Protein AF-A0A354F7V9-F1 (afdb_monomer_lite)

Sequence (126 aa):
LKKWGYSPEEGVYTYFISKDKEGKLLGILFIRSIEYKHGEIELAIGYDSNGYTKDIKILSCPAKYVTDITENIITNGFLENFLHLKTDNIIAKSKEYDKEPEDSIQSLIVKEIKGSAILIKIFQGL

Secondary structure (DSSP, 8-state):
-GGGT--PPTT--EEEEEE-TT--EEEEEEEEEEE-SSSEEEEEEEEETTSBEEEEEEEE--GGGHHHHIIIIIIT-TGGGGTT-BHHHHHHHHGGGGGS-TT-HHHHHHHHHHHHHHHHHHHHT-

pLDDT: mean 85.05, std 15.04, range [31.69, 97.44]

Foldseek 3Di:
DVVVVDDDDPPDWDKDFDADPVRHTQWMKTWDWQDADPGTWIKIWIAGPQQFTADIDGPDDPPVCPVVCCVPPNVVCLCVVRHRDHLVVLLVVLVVLVPPDCNDPSNRVSVVSNVVSVVSCVVVVD

Radius of gyration: 14.84 Å; chains: 1; bounding box: 32×37×40 Å

Structure (mmCIF, N/CA/C/O backbone):
data_AF-A0A354F7V9-F1
#
_entry.id   AF-A0A354F7V9-F1
#
loop_
_atom_site.group_PDB
_atom_site.id
_atom_site.type_symbol
_atom_site.label_atom_id
_atom_site.label_alt_id
_atom_site.label_comp_id
_atom_site.label_asym_id
_atom_site.label_entity_id
_atom_site.label_seq_id
_atom_site.pdbx_PDB_ins_code
_atom_site.Cartn_x
_atom_site.Cartn_y
_atom_site.Cartn_z
_atom_site.occupancy
_atom_site.B_iso_or_equiv
_atom_site.auth_seq_id
_atom_site.auth_comp_id
_atom_site.auth_asym_id
_atom_site.auth_atom_id
_atom_site.pdbx_PDB_model_num
ATOM 1 N N . LEU A 1 1 ? -3.392 -17.919 1.327 1.00 45.22 1 LEU A N 1
ATOM 2 C CA . LEU A 1 1 ? -4.649 -17.409 0.734 1.00 45.22 1 LEU A CA 1
ATOM 3 C C . LEU A 1 1 ? -5.269 -18.435 -0.220 1.00 45.22 1 LEU A C 1
ATOM 5 O O . LEU A 1 1 ? -6.356 -18.892 0.098 1.00 45.22 1 LEU A O 1
ATOM 9 N N . LYS A 1 2 ? -4.532 -18.989 -1.203 1.00 31.69 2 LYS A N 1
ATOM 10 C CA . LYS A 1 2 ? -4.943 -20.213 -1.948 1.00 31.69 2 LYS A CA 1
ATOM 11 C C . LYS A 1 2 ? -5.379 -21.400 -1.068 1.00 31.69 2 LYS A C 1
ATOM 13 O O . LYS A 1 2 ? -6.324 -22.095 -1.411 1.00 31.69 2 LYS A O 1
ATOM 18 N N . LYS A 1 3 ? -4.751 -21.595 0.104 1.00 32.31 3 LYS A N 1
ATOM 19 C CA . LYS A 1 3 ? -5.105 -22.679 1.049 1.00 32.31 3 LYS A CA 1
ATOM 20 C C . LYS A 1 3 ? -6.516 -22.591 1.660 1.00 32.31 3 LYS A C 1
ATOM 22 O O . LYS A 1 3 ? -6.915 -23.519 2.346 1.00 32.31 3 LYS A O 1
ATOM 27 N N . TRP A 1 4 ? -7.230 -21.483 1.454 1.00 42.16 4 TRP A N 1
ATOM 28 C CA . TRP A 1 4 ? -8.575 -21.253 1.991 1.00 42.16 4 TRP A CA 1
ATOM 29 C C . TRP A 1 4 ? -9.640 -21.105 0.891 1.00 42.16 4 TRP A C 1
ATOM 31 O O . TRP A 1 4 ? -10.763 -20.725 1.196 1.00 42.16 4 TRP A O 1
ATOM 41 N N . GLY A 1 5 ? -9.301 -21.382 -0.377 1.00 38.38 5 GLY A N 1
ATOM 42 C CA . GLY A 1 5 ? -10.267 -21.418 -1.485 1.00 38.38 5 GLY A CA 1
ATOM 43 C C . GLY A 1 5 ? -10.919 -20.080 -1.848 1.00 38.38 5 GLY A C 1
ATOM 44 O O . GLY A 1 5 ? -11.918 -20.074 -2.556 1.00 38.38 5 GLY A O 1
ATOM 45 N N . TYR A 1 6 ? -10.380 -18.957 -1.369 1.00 39.97 6 TYR A N 1
ATOM 46 C CA . TYR A 1 6 ? -10.941 -17.632 -1.613 1.00 39.97 6 TYR A CA 1
ATOM 47 C C . TYR A 1 6 ? -10.092 -16.855 -2.624 1.00 39.97 6 TYR A C 1
ATOM 49 O O . TYR A 1 6 ? -8.916 -16.586 -2.365 1.00 39.97 6 TYR A O 1
ATOM 57 N N . SER A 1 7 ? -10.718 -16.490 -3.745 1.00 51.22 7 SER A N 1
ATOM 58 C CA . SER A 1 7 ? -10.217 -15.542 -4.74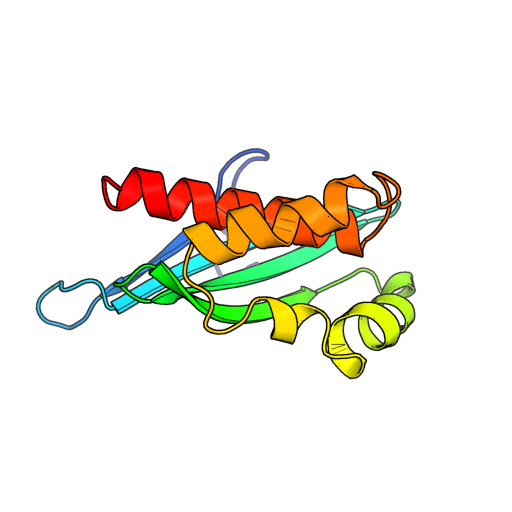3 1.00 51.22 7 SER A CA 1
ATOM 59 C C . SER A 1 7 ? -11.286 -14.462 -4.930 1.00 51.22 7 SER A C 1
ATOM 61 O O . SER A 1 7 ? -12.338 -14.772 -5.487 1.00 51.22 7 SER A O 1
ATOM 63 N N . PRO A 1 8 ? -11.081 -13.236 -4.421 1.00 48.53 8 PRO A N 1
ATOM 64 C CA . PRO A 1 8 ? -12.004 -12.132 -4.669 1.00 48.53 8 PRO A CA 1
ATOM 65 C C . PRO A 1 8 ? -11.991 -11.748 -6.157 1.00 48.53 8 PRO A C 1
ATOM 67 O O . PRO A 1 8 ? -10.983 -11.937 -6.837 1.00 48.53 8 PRO A O 1
ATOM 70 N N . GLU A 1 9 ? -13.103 -11.201 -6.648 1.00 50.03 9 GLU A N 1
ATOM 71 C CA . GLU A 1 9 ? -13.196 -10.634 -7.999 1.00 50.03 9 GLU A CA 1
ATOM 72 C C . GLU A 1 9 ? -12.273 -9.410 -8.158 1.00 50.03 9 GLU A C 1
ATOM 74 O O . GLU A 1 9 ? -12.016 -8.676 -7.193 1.00 50.03 9 GLU A O 1
ATOM 79 N N . GLU A 1 10 ? -11.782 -9.176 -9.381 1.00 47.41 10 GLU A N 1
ATOM 80 C CA . GLU A 1 10 ? -11.035 -7.962 -9.730 1.00 47.41 10 GLU A CA 1
ATOM 81 C C . GLU A 1 10 ? -11.827 -6.706 -9.335 1.00 47.41 10 GLU A C 1
ATOM 83 O O . GLU A 1 10 ? -13.024 -6.588 -9.586 1.00 47.41 10 GLU A O 1
ATOM 88 N N . GLY A 1 11 ? -11.153 -5.753 -8.687 1.00 52.47 11 GLY A N 1
ATOM 89 C CA . GLY A 1 11 ? -11.767 -4.509 -8.212 1.00 52.47 11 GLY A CA 1
ATOM 90 C C . GLY A 1 11 ? -12.304 -4.545 -6.775 1.00 52.47 11 GLY A C 1
ATOM 91 O O . GLY A 1 11 ? -12.622 -3.486 -6.229 1.00 52.47 11 GLY A O 1
ATOM 92 N N . VAL A 1 12 ? -12.335 -5.702 -6.104 1.00 61.59 12 VAL A N 1
ATOM 93 C CA . VAL A 1 12 ? -12.722 -5.791 -4.684 1.00 61.59 12 VAL A CA 1
ATOM 94 C C . VAL A 1 12 ? -11.503 -5.583 -3.775 1.00 61.59 12 VAL A C 1
ATOM 96 O O . VAL A 1 12 ? -10.529 -6.334 -3.808 1.00 61.59 12 VAL A O 1
ATOM 99 N N . TYR A 1 13 ? -11.548 -4.569 -2.905 1.00 63.69 13 TYR A N 1
ATOM 100 C CA . TYR A 1 13 ? -10.539 -4.400 -1.854 1.00 63.69 13 TYR A CA 1
ATOM 101 C C . TYR A 1 13 ? -10.695 -5.503 -0.806 1.00 63.69 13 TYR A C 1
ATOM 103 O O . TYR A 1 13 ? -11.683 -5.536 -0.076 1.00 63.69 13 TYR A O 1
ATOM 111 N N . THR A 1 14 ? -9.697 -6.381 -0.692 1.00 75.69 14 THR A N 1
ATOM 112 C CA . THR A 1 14 ? -9.633 -7.331 0.422 1.00 75.69 14 THR A CA 1
ATOM 113 C C . THR A 1 14 ? -8.933 -6.679 1.602 1.00 75.69 14 THR A C 1
ATOM 115 O O . THR A 1 14 ? -7.770 -6.275 1.517 1.00 75.69 14 THR A O 1
ATOM 118 N N . TYR A 1 15 ? -9.650 -6.595 2.716 1.00 82.19 15 TYR A N 1
ATOM 119 C CA . TYR A 1 15 ? -9.113 -6.120 3.978 1.00 82.19 15 TYR A CA 1
ATOM 120 C C . TYR A 1 15 ? -9.511 -7.048 5.122 1.00 82.19 15 TYR A C 1
ATOM 122 O O . TYR A 1 15 ? -10.562 -7.688 5.111 1.00 82.19 15 TYR A O 1
ATOM 130 N N . PHE A 1 16 ? -8.655 -7.104 6.132 1.00 84.69 16 PHE A N 1
ATOM 131 C CA . PHE A 1 16 ? -8.846 -7.882 7.343 1.00 84.69 16 PHE A CA 1
ATOM 132 C C . PHE A 1 16 ? -8.910 -6.923 8.521 1.00 84.69 16 PHE A C 1
ATOM 134 O O . PHE A 1 16 ? -8.040 -6.070 8.679 1.00 84.69 16 PHE A O 1
ATOM 141 N N . ILE A 1 17 ? -9.937 -7.065 9.354 1.00 86.94 17 ILE A N 1
ATOM 142 C CA . ILE A 1 17 ? -10.111 -6.259 10.561 1.00 86.94 17 ILE A CA 1
ATOM 143 C C . ILE A 1 17 ? -9.670 -7.094 11.759 1.00 86.94 17 ILE A C 1
ATOM 145 O O . ILE A 1 17 ? -10.201 -8.180 11.989 1.00 86.94 17 ILE A O 1
ATOM 149 N N . SER A 1 18 ? -8.729 -6.572 12.540 1.00 87.12 18 SER A N 1
ATOM 150 C CA . SER A 1 18 ? -8.335 -7.151 13.822 1.00 87.12 18 SER A CA 1
ATOM 151 C C . SER A 1 18 ? -9.092 -6.465 14.955 1.00 87.12 18 SER A C 1
ATOM 153 O O . SER A 1 18 ? -9.117 -5.233 15.030 1.00 87.12 18 SER A O 1
ATOM 155 N N . LYS A 1 19 ? -9.704 -7.256 15.838 1.00 88.44 19 LYS A N 1
ATOM 156 C CA . LYS A 1 19 ? -10.413 -6.783 17.033 1.00 88.44 19 LYS A CA 1
ATOM 157 C C . LYS A 1 19 ? -9.925 -7.526 18.269 1.00 88.44 19 LYS A C 1
ATOM 159 O O . LYS A 1 19 ? -9.501 -8.677 18.163 1.00 88.44 19 LYS A O 1
ATOM 164 N N . ASP A 1 20 ? -9.993 -6.882 19.427 1.00 89.88 20 ASP A N 1
ATOM 165 C CA . ASP A 1 20 ? -9.792 -7.573 20.699 1.00 89.88 20 ASP A CA 1
ATOM 166 C C . ASP A 1 20 ? -11.034 -8.389 21.104 1.00 89.88 20 ASP A C 1
ATOM 168 O O . ASP A 1 20 ? -12.037 -8.452 20.388 1.00 89.88 20 ASP A O 1
ATOM 172 N N . LYS A 1 21 ? -10.956 -9.038 22.270 1.00 91.06 21 LYS A N 1
ATOM 173 C CA . LYS A 1 21 ? -12.038 -9.875 22.812 1.00 91.06 21 LYS A CA 1
ATOM 174 C C . LYS A 1 21 ? -13.318 -9.089 23.116 1.00 91.06 21 LYS A C 1
ATOM 176 O O . LYS A 1 21 ? -14.382 -9.694 23.182 1.00 91.06 21 LYS A O 1
ATOM 181 N N . GLU A 1 22 ? -13.214 -7.777 23.298 1.00 91.00 22 GLU A N 1
ATOM 182 C CA . GLU A 1 22 ? -14.323 -6.868 23.609 1.00 91.00 22 GLU A CA 1
ATOM 183 C C . GLU A 1 22 ? -14.897 -6.222 22.335 1.00 91.00 22 GLU A C 1
ATOM 185 O O . GLU A 1 22 ? -15.864 -5.464 22.388 1.00 91.00 22 GLU A O 1
ATOM 190 N N . GLY A 1 23 ? -14.335 -6.546 21.165 1.00 85.50 23 GLY A N 1
ATOM 191 C CA . GLY A 1 23 ? -14.771 -6.030 19.872 1.00 85.50 23 GLY A CA 1
ATOM 192 C C . GLY A 1 23 ? -14.160 -4.677 19.503 1.00 85.50 23 GLY A C 1
ATOM 193 O O . GLY A 1 23 ? -14.528 -4.121 18.460 1.00 85.50 23 GLY A O 1
ATOM 194 N N . LYS A 1 24 ? -13.214 -4.158 20.294 1.00 87.31 24 LYS A N 1
ATOM 195 C CA . LYS A 1 24 ? -12.489 -2.923 19.981 1.00 87.31 24 LYS A CA 1
ATOM 196 C C . LYS A 1 24 ? -11.576 -3.153 18.783 1.00 87.31 24 LYS A C 1
ATOM 198 O O . LYS A 1 24 ? -10.856 -4.148 18.719 1.00 87.31 24 LYS A O 1
ATOM 203 N N . LEU A 1 25 ? -11.580 -2.211 17.842 1.00 87.00 25 LEU A N 1
ATOM 204 C CA . LEU A 1 25 ? -10.676 -2.231 16.695 1.00 87.00 25 LEU A CA 1
ATOM 205 C C . LEU A 1 25 ? -9.219 -2.141 17.168 1.00 87.00 25 LEU A C 1
ATOM 207 O O . LEU A 1 25 ? -8.855 -1.193 17.859 1.00 87.00 25 LEU A O 1
ATOM 211 N N . LEU A 1 26 ? -8.391 -3.101 16.756 1.00 89.19 26 LEU A N 1
ATOM 212 C CA . LEU A 1 26 ? -6.940 -3.086 16.965 1.00 89.19 26 LEU A CA 1
ATOM 213 C C . LEU A 1 26 ? -6.199 -2.577 15.727 1.00 89.19 26 LEU A C 1
ATOM 215 O O . LEU A 1 26 ? -5.200 -1.869 15.844 1.00 89.19 26 LEU A O 1
ATOM 219 N N . GLY A 1 27 ? -6.698 -2.915 14.539 1.00 89.81 27 GLY A N 1
ATOM 220 C CA . GLY A 1 27 ? -6.085 -2.507 13.284 1.00 89.81 27 GLY A CA 1
ATOM 221 C C . GLY A 1 27 ? -6.753 -3.122 12.066 1.00 89.81 27 GLY A C 1
ATOM 222 O O . GLY A 1 27 ? -7.665 -3.946 12.181 1.00 89.81 27 GLY A O 1
ATOM 223 N N . ILE A 1 28 ? -6.291 -2.703 10.895 1.00 91.75 28 ILE A N 1
ATOM 224 C CA . ILE A 1 28 ? -6.800 -3.124 9.591 1.00 91.75 28 ILE A CA 1
ATOM 225 C C . ILE A 1 28 ? -5.610 -3.481 8.703 1.00 91.75 28 ILE A C 1
ATOM 227 O O . ILE A 1 28 ? -4.633 -2.743 8.655 1.00 91.75 28 ILE A O 1
ATOM 231 N N . LEU A 1 29 ? -5.691 -4.604 7.998 1.00 92.06 29 LEU A N 1
ATOM 232 C CA . LEU A 1 29 ? -4.699 -5.043 7.021 1.00 92.06 29 LEU A CA 1
ATOM 233 C C . LEU A 1 29 ? -5.331 -5.059 5.632 1.00 92.06 29 LEU A C 1
ATOM 235 O O . LEU A 1 29 ? -6.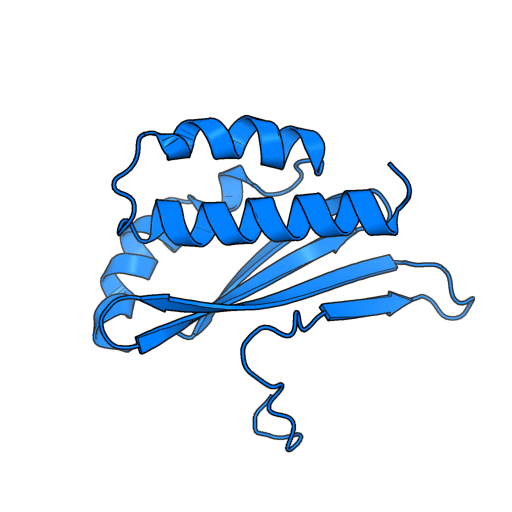315 -5.764 5.430 1.00 92.06 29 LEU A O 1
ATOM 239 N N . 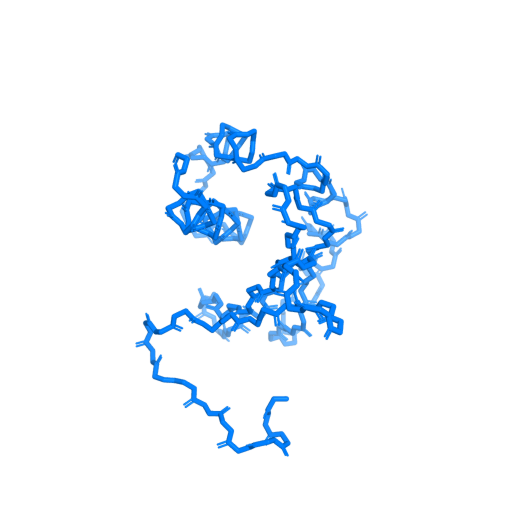PHE A 1 30 ? -4.737 -4.358 4.675 1.00 91.50 30 PHE A N 1
ATOM 240 C CA . PHE A 1 30 ? -5.060 -4.478 3.255 1.00 91.50 30 PHE A CA 1
ATOM 241 C C . PHE A 1 30 ? -4.084 -5.433 2.580 1.00 91.50 30 PHE A C 1
ATOM 243 O O . PHE A 1 30 ? -2.889 -5.389 2.869 1.00 91.50 30 PHE A O 1
ATOM 250 N N . ILE A 1 31 ? -4.589 -6.261 1.667 1.00 90.38 31 ILE A N 1
ATOM 251 C CA . ILE A 1 31 ? -3.765 -7.054 0.748 1.00 90.38 31 ILE A CA 1
ATOM 252 C C . ILE A 1 31 ? -4.217 -6.740 -0.678 1.00 90.38 31 ILE A C 1
ATOM 254 O O . ILE A 1 31 ? -5.415 -6.776 -0.970 1.00 90.38 31 ILE A O 1
ATOM 258 N N . ARG A 1 32 ? -3.268 -6.387 -1.546 1.00 86.38 32 ARG A N 1
ATOM 259 C CA . ARG A 1 32 ? -3.519 -5.881 -2.899 1.00 86.38 32 ARG A CA 1
ATOM 260 C C . ARG A 1 32 ? -2.596 -6.547 -3.905 1.00 86.38 32 ARG A C 1
ATOM 262 O O . ARG A 1 32 ? -1.397 -6.621 -3.660 1.00 86.38 32 ARG A O 1
ATOM 269 N N . SER A 1 33 ? -3.155 -6.973 -5.032 1.00 87.94 33 SER A N 1
ATOM 270 C CA . SER A 1 33 ? -2.383 -7.316 -6.226 1.00 87.94 33 SER A CA 1
ATOM 271 C C . SER A 1 33 ? -2.173 -6.059 -7.062 1.00 87.94 33 SER A C 1
ATOM 273 O O . SER A 1 33 ? -3.131 -5.359 -7.384 1.00 8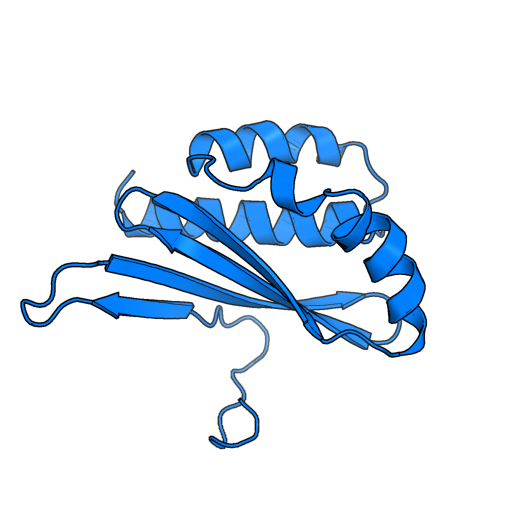7.94 33 SER A O 1
ATOM 275 N N . ILE A 1 34 ? -0.920 -5.778 -7.401 1.00 88.38 34 ILE A N 1
ATOM 276 C CA . ILE A 1 34 ? -0.509 -4.699 -8.295 1.00 88.38 34 ILE A CA 1
ATOM 277 C C . ILE A 1 34 ? -0.098 -5.344 -9.607 1.00 88.38 34 ILE A C 1
ATOM 279 O O . ILE A 1 34 ? 0.910 -6.052 -9.654 1.00 88.38 34 ILE A O 1
ATOM 283 N N . GLU A 1 35 ? -0.861 -5.112 -10.670 1.00 86.81 35 GLU A N 1
ATOM 284 C CA . GLU A 1 35 ? -0.460 -5.565 -11.996 1.00 86.81 35 GLU A CA 1
ATOM 285 C C . GLU A 1 35 ? 0.779 -4.782 -12.448 1.00 86.81 35 GLU A C 1
ATOM 287 O O . GLU A 1 35 ? 0.767 -3.553 -12.541 1.00 86.81 35 GLU A O 1
ATOM 292 N N . TYR A 1 36 ? 1.877 -5.496 -12.706 1.00 87.50 36 TYR A N 1
ATOM 293 C CA . TYR A 1 36 ? 3.132 -4.893 -13.129 1.00 87.50 36 TYR A CA 1
ATOM 294 C C . TYR A 1 36 ? 3.753 -5.640 -14.305 1.00 87.50 36 TYR A C 1
ATOM 296 O O . TYR A 1 36 ? 4.479 -6.628 -14.150 1.00 87.50 36 TYR A O 1
ATOM 304 N N . LYS A 1 37 ? 3.510 -5.101 -15.505 1.00 86.62 37 LYS A N 1
ATOM 305 C CA . LYS A 1 37 ? 4.068 -5.526 -16.798 1.00 86.62 37 LYS A CA 1
ATOM 306 C C . LYS A 1 37 ? 3.824 -7.013 -17.107 1.00 86.62 37 LYS A C 1
ATOM 308 O O . LYS A 1 37 ? 2.954 -7.314 -17.906 1.00 86.62 37 LYS A O 1
ATOM 313 N N . HIS A 1 38 ? 4.571 -7.950 -16.516 1.00 83.38 38 HIS A N 1
ATOM 314 C CA . HIS A 1 38 ? 4.392 -9.391 -16.764 1.00 83.38 38 HIS A CA 1
ATOM 315 C C . HIS A 1 38 ? 4.095 -10.201 -15.493 1.00 83.38 38 HIS A C 1
ATOM 317 O O . HIS A 1 38 ? 4.628 -11.299 -15.305 1.00 83.38 38 HIS A O 1
ATOM 323 N N . GLY A 1 39 ? 3.283 -9.646 -14.602 1.00 86.38 39 GLY A N 1
ATOM 324 C CA . GLY A 1 39 ? 2.701 -10.380 -13.488 1.00 86.38 39 GLY A CA 1
ATOM 325 C C . GLY A 1 39 ? 2.294 -9.472 -12.339 1.00 86.38 39 GLY A C 1
ATOM 326 O O . GLY A 1 39 ? 2.515 -8.265 -12.373 1.00 86.38 39 GLY A O 1
ATOM 327 N N . GLU A 1 40 ? 1.702 -10.078 -11.320 1.00 90.25 40 GLU A N 1
ATOM 328 C CA . GLU A 1 40 ? 1.184 -9.371 -10.154 1.00 90.25 40 GLU A CA 1
ATOM 329 C C . GLU A 1 40 ? 2.184 -9.352 -9.004 1.00 90.25 40 GLU A C 1
ATOM 331 O O . GLU A 1 40 ? 2.814 -10.363 -8.686 1.00 90.25 40 GLU A O 1
ATOM 336 N N . ILE A 1 41 ? 2.282 -8.203 -8.348 1.00 90.94 41 ILE A N 1
ATOM 337 C CA . ILE A 1 41 ? 3.010 -8.025 -7.096 1.00 90.94 41 ILE A CA 1
ATOM 338 C C . ILE A 1 41 ? 1.981 -7.934 -5.976 1.00 90.94 41 ILE A C 1
ATOM 340 O O . ILE A 1 41 ? 1.138 -7.041 -5.981 1.00 90.94 41 ILE A O 1
ATOM 344 N N . GLU A 1 42 ? 2.048 -8.840 -5.007 1.00 91.69 42 GLU A N 1
ATOM 345 C CA . GLU A 1 42 ? 1.172 -8.790 -3.839 1.00 91.69 42 GLU A CA 1
ATOM 346 C C . GLU A 1 42 ? 1.791 -7.896 -2.759 1.00 91.69 42 GLU A C 1
ATOM 348 O O . GLU A 1 42 ? 2.887 -8.160 -2.260 1.00 91.69 42 GLU A O 1
ATOM 353 N N . LEU A 1 43 ? 1.062 -6.859 -2.361 1.00 93.06 43 LEU A N 1
ATOM 354 C CA . LEU A 1 43 ? 1.424 -5.892 -1.331 1.00 93.06 43 LEU A CA 1
ATOM 355 C C . LEU A 1 43 ? 0.468 -6.009 -0.137 1.00 93.06 43 LEU A C 1
ATOM 357 O O . LEU A 1 43 ? -0.749 -6.060 -0.298 1.00 93.06 43 LEU A O 1
ATOM 361 N N . ALA A 1 44 ? 1.021 -6.000 1.070 1.00 93.81 44 ALA A N 1
ATOM 362 C CA . ALA A 1 44 ? 0.303 -5.958 2.335 1.00 93.81 44 ALA A CA 1
ATOM 363 C C . ALA A 1 44 ? 0.566 -4.631 3.055 1.00 93.81 44 ALA A C 1
ATOM 365 O O . ALA A 1 44 ? 1.722 -4.230 3.176 1.00 93.81 44 ALA A O 1
ATOM 366 N N . ILE A 1 45 ? -0.482 -3.972 3.556 1.00 95.56 45 ILE A N 1
ATOM 367 C CA . ILE A 1 45 ? -0.395 -2.674 4.247 1.00 95.56 45 ILE A CA 1
ATOM 368 C C . ILE A 1 45 ? -1.245 -2.727 5.519 1.00 95.56 45 ILE A C 1
ATOM 370 O O . ILE A 1 45 ? -2.466 -2.880 5.453 1.00 95.56 45 ILE A O 1
ATOM 374 N N . GLY A 1 46 ? -0.606 -2.618 6.680 1.00 95.12 46 GLY A N 1
ATOM 375 C CA . GLY A 1 46 ? -1.252 -2.669 7.989 1.00 95.12 46 GLY A CA 1
ATOM 376 C C . GLY A 1 46 ? -1.365 -1.296 8.644 1.00 95.12 46 GLY A C 1
ATOM 377 O O . GLY A 1 46 ? -0.377 -0.572 8.739 1.00 95.12 46 GLY A O 1
ATOM 378 N N . TYR A 1 47 ? -2.542 -0.985 9.177 1.00 95.38 47 TYR A N 1
ATOM 379 C CA . TYR A 1 47 ? -2.844 0.216 9.955 1.00 95.38 47 TYR A CA 1
ATOM 380 C C . TYR A 1 47 ? -3.299 -0.153 11.365 1.00 95.38 47 TYR A C 1
ATOM 382 O O . TYR A 1 47 ? -3.976 -1.165 11.557 1.00 95.38 47 TYR A O 1
ATOM 390 N N . ASP A 1 48 ? -2.972 0.675 12.355 1.00 93.88 48 ASP A N 1
ATOM 391 C CA . ASP A 1 48 ? -3.589 0.572 13.679 1.00 93.88 48 ASP A CA 1
ATOM 392 C C . ASP A 1 48 ? -4.957 1.258 13.754 1.00 93.88 48 ASP A C 1
ATOM 394 O O . ASP A 1 48 ? -5.417 1.923 12.822 1.00 93.88 48 ASP A O 1
ATOM 398 N N . SER A 1 49 ? -5.613 1.102 14.903 1.00 91.00 49 SER A N 1
ATOM 399 C CA . SER A 1 49 ? -6.909 1.716 15.198 1.00 91.00 49 SER A CA 1
ATOM 400 C C . SER A 1 49 ? -6.928 3.244 15.081 1.00 91.00 49 SER A C 1
ATOM 402 O O . SER A 1 49 ? -8.004 3.821 14.973 1.00 91.00 49 SER A O 1
ATOM 404 N N . ASN A 1 50 ? -5.763 3.896 15.108 1.00 91.75 50 ASN A N 1
ATOM 405 C CA . ASN A 1 50 ? -5.614 5.349 15.055 1.00 91.75 50 ASN A CA 1
ATOM 406 C C . ASN A 1 50 ? -5.217 5.846 13.652 1.00 91.75 50 ASN A C 1
ATOM 408 O O . ASN A 1 50 ? -4.955 7.041 13.477 1.00 91.75 50 ASN A O 1
ATOM 412 N N . GLY A 1 51 ? -5.157 4.945 12.663 1.00 92.75 51 GLY A N 1
ATOM 413 C CA . GLY A 1 51 ? -4.818 5.272 11.279 1.00 92.75 51 GLY A CA 1
ATOM 414 C C . GLY A 1 51 ? -3.320 5.484 11.040 1.00 92.75 51 GLY A C 1
ATOM 415 O O . GLY A 1 51 ? -2.952 6.158 10.078 1.00 92.75 51 GLY A O 1
ATOM 416 N N . TYR A 1 52 ? -2.449 4.947 11.898 1.00 95.88 52 TYR A N 1
ATOM 417 C CA . TYR A 1 52 ? -1.007 4.933 11.648 1.00 95.88 52 TYR A CA 1
ATOM 418 C C . TYR A 1 52 ? -0.599 3.641 10.954 1.00 95.88 52 TYR A C 1
ATOM 420 O O . TYR A 1 52 ? -1.006 2.557 11.380 1.00 95.88 52 TYR A O 1
ATOM 428 N N . THR A 1 53 ? 0.258 3.732 9.939 1.00 96.44 53 THR A N 1
ATOM 429 C CA . THR A 1 53 ? 0.840 2.539 9.316 1.00 96.44 53 THR A CA 1
ATOM 430 C C . THR A 1 53 ? 1.731 1.801 10.314 1.00 96.44 53 THR A C 1
ATOM 432 O O . THR A 1 53 ? 2.622 2.392 10.932 1.00 96.44 53 THR A O 1
ATOM 435 N N . LYS A 1 54 ? 1.514 0.497 10.472 1.00 95.38 54 LYS A N 1
ATOM 436 C CA . LYS A 1 54 ? 2.319 -0.377 11.334 1.00 95.38 54 LYS A CA 1
ATOM 437 C C . LYS A 1 54 ? 3.313 -1.222 10.568 1.00 95.38 54 LYS A C 1
ATOM 439 O O . LYS A 1 54 ? 4.414 -1.418 11.065 1.00 95.38 54 LYS A O 1
ATOM 444 N N . ASP A 1 55 ? 2.918 -1.724 9.407 1.00 95.12 55 ASP A N 1
ATOM 445 C CA . ASP A 1 55 ? 3.746 -2.622 8.611 1.00 95.12 55 ASP A CA 1
ATOM 446 C C . ASP A 1 55 ? 3.360 -2.504 7.134 1.00 95.12 55 ASP A C 1
ATOM 448 O O . ASP A 1 55 ? 2.190 -2.269 6.814 1.00 95.12 55 ASP A O 1
ATOM 452 N N . ILE A 1 56 ? 4.336 -2.668 6.245 1.00 95.81 56 ILE A N 1
ATOM 453 C CA . ILE A 1 56 ? 4.137 -2.725 4.796 1.00 95.81 56 ILE A CA 1
ATOM 454 C C . ILE A 1 56 ? 5.077 -3.788 4.244 1.00 95.81 56 ILE A C 1
ATOM 456 O O . ILE A 1 56 ? 6.282 -3.731 4.488 1.00 95.81 56 ILE A O 1
ATOM 460 N N . LYS A 1 57 ? 4.546 -4.758 3.497 1.00 94.62 57 LYS A N 1
ATOM 461 C CA . LYS A 1 57 ? 5.335 -5.884 2.983 1.00 94.62 57 LYS A CA 1
ATOM 462 C C . LYS A 1 57 ? 4.939 -6.268 1.573 1.00 94.62 57 LYS A C 1
ATOM 464 O O . LYS A 1 57 ? 3.758 -6.396 1.274 1.00 94.62 57 LYS A O 1
ATOM 469 N N . ILE A 1 58 ? 5.938 -6.551 0.744 1.00 93.12 58 ILE A N 1
ATOM 470 C CA . ILE A 1 58 ? 5.737 -7.311 -0.489 1.00 93.12 58 ILE A CA 1
ATOM 471 C C . ILE A 1 58 ? 5.617 -8.785 -0.097 1.00 93.12 58 ILE A C 1
ATOM 473 O O . ILE A 1 58 ? 6.551 -9.359 0.462 1.00 93.12 58 ILE A O 1
ATOM 477 N N . LEU A 1 59 ? 4.451 -9.381 -0.333 1.00 91.62 59 LEU A N 1
ATOM 478 C CA . LEU A 1 59 ? 4.181 -10.786 -0.030 1.00 91.62 59 LEU A CA 1
ATOM 479 C C . LEU A 1 59 ? 4.709 -11.709 -1.126 1.00 91.62 59 LEU A C 1
ATOM 481 O O . LEU A 1 59 ? 5.210 -12.795 -0.836 1.00 91.62 59 LEU A O 1
ATOM 485 N N . SER A 1 60 ? 4.576 -11.288 -2.382 1.00 92.12 60 SER A N 1
ATOM 486 C CA . SER A 1 60 ? 5.019 -12.060 -3.535 1.00 92.12 60 SER A CA 1
ATOM 487 C C . SER A 1 60 ? 5.219 -11.158 -4.752 1.00 92.12 60 SER A C 1
ATOM 489 O O . SER A 1 60 ? 4.661 -10.065 -4.846 1.00 92.12 60 SER A O 1
ATOM 491 N N . CYS A 1 61 ? 6.068 -11.604 -5.672 1.00 93.25 61 CYS A N 1
ATOM 492 C CA . CYS A 1 61 ? 6.272 -10.977 -6.971 1.00 93.25 61 CYS A CA 1
ATOM 493 C C . CYS A 1 61 ? 6.742 -12.029 -7.992 1.00 93.25 61 CYS A C 1
ATOM 495 O O . CYS A 1 61 ? 7.244 -13.091 -7.600 1.00 93.25 61 CYS A O 1
ATOM 497 N N . PRO A 1 62 ? 6.616 -11.763 -9.303 1.00 93.12 62 PRO A N 1
ATOM 498 C CA . PRO A 1 62 ? 7.162 -12.630 -10.338 1.00 93.12 62 PRO A CA 1
ATOM 499 C C . PRO A 1 62 ? 8.682 -12.763 -10.197 1.00 93.12 62 PRO A C 1
ATOM 501 O O . PRO A 1 62 ? 9.371 -11.773 -9.966 1.00 93.12 62 PRO A O 1
ATOM 504 N N . ALA A 1 63 ? 9.220 -13.969 -10.416 1.00 93.12 63 ALA A N 1
ATOM 505 C CA . ALA A 1 63 ? 10.637 -14.291 -10.189 1.00 93.12 63 ALA A CA 1
ATOM 506 C C . ALA A 1 63 ? 11.615 -13.297 -10.842 1.00 93.12 63 ALA A C 1
ATOM 508 O O . ALA A 1 63 ? 12.628 -12.926 -10.258 1.00 93.12 63 ALA A O 1
ATOM 509 N N . LYS A 1 64 ? 11.281 -12.814 -12.040 1.00 93.44 64 LYS A N 1
ATOM 510 C CA . LYS A 1 64 ? 12.099 -11.854 -12.790 1.00 93.44 64 LYS A CA 1
ATOM 511 C C . LYS A 1 64 ? 12.169 -10.442 -12.184 1.00 93.44 64 LYS A C 1
ATOM 513 O O . LYS A 1 64 ? 13.003 -9.659 -12.617 1.00 93.44 64 LYS A O 1
ATOM 518 N 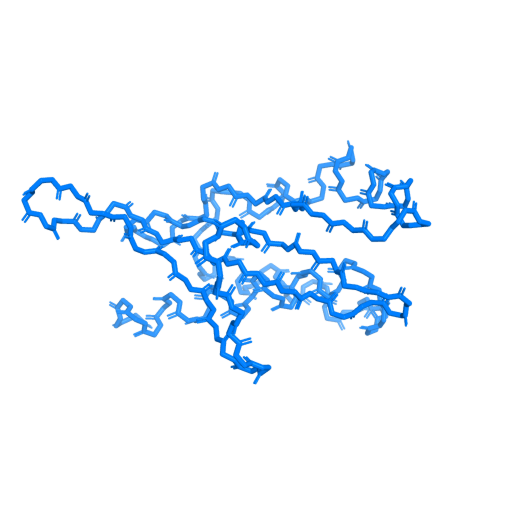N . TYR A 1 65 ? 11.294 -10.110 -11.234 1.00 91.50 65 TYR A N 1
ATOM 519 C CA . TYR A 1 65 ? 11.280 -8.828 -10.519 1.00 91.50 65 TYR A CA 1
ATOM 520 C C . TYR A 1 65 ? 11.838 -8.933 -9.098 1.00 91.50 65 TYR A C 1
ATOM 522 O O . TYR A 1 65 ? 11.952 -7.914 -8.426 1.00 91.50 65 TYR A O 1
ATOM 530 N N . VAL A 1 66 ? 12.208 -10.134 -8.635 1.00 92.38 66 VAL A N 1
ATOM 531 C CA . VAL A 1 66 ? 12.694 -10.340 -7.262 1.00 92.38 66 VAL A CA 1
ATOM 532 C C . VAL A 1 66 ? 13.914 -9.472 -6.974 1.00 92.38 66 VAL A C 1
ATOM 534 O O . VAL A 1 66 ? 13.929 -8.795 -5.952 1.00 92.38 66 VAL A O 1
ATOM 537 N N . THR A 1 67 ? 14.908 -9.450 -7.866 1.00 91.56 67 THR A N 1
ATOM 538 C CA . THR A 1 67 ? 16.116 -8.628 -7.692 1.00 91.56 67 THR A CA 1
ATOM 539 C C . THR A 1 67 ? 15.778 -7.140 -7.642 1.00 91.56 67 THR A C 1
ATOM 541 O O . THR A 1 67 ? 16.130 -6.476 -6.676 1.00 91.56 67 THR A O 1
ATOM 544 N N . ASP A 1 68 ? 15.016 -6.647 -8.622 1.00 89.06 68 ASP A N 1
ATOM 545 C CA . ASP A 1 68 ? 14.619 -5.237 -8.726 1.00 89.06 68 ASP A CA 1
ATOM 546 C C . ASP A 1 68 ? 13.841 -4.761 -7.487 1.00 89.06 68 ASP A C 1
ATOM 548 O O . ASP A 1 68 ? 14.186 -3.758 -6.870 1.00 89.06 68 ASP A O 1
ATOM 552 N N . ILE A 1 69 ? 12.847 -5.533 -7.037 1.00 91.31 69 ILE A N 1
ATOM 553 C CA . ILE A 1 69 ? 12.092 -5.231 -5.811 1.00 91.31 69 ILE A CA 1
ATOM 554 C C . ILE A 1 69 ? 12.992 -5.326 -4.576 1.00 91.31 69 ILE A C 1
ATOM 556 O O . ILE A 1 69 ? 12.907 -4.493 -3.674 1.00 91.31 69 ILE A O 1
ATOM 560 N N . THR A 1 70 ? 13.872 -6.321 -4.509 1.00 90.75 70 THR A N 1
ATOM 561 C CA . THR A 1 70 ? 14.764 -6.470 -3.355 1.00 90.75 70 THR A CA 1
ATOM 562 C C . THR A 1 70 ? 15.694 -5.272 -3.230 1.00 90.75 70 THR A C 1
ATOM 564 O O . THR A 1 70 ? 15.851 -4.753 -2.130 1.00 90.75 70 THR A O 1
ATOM 567 N N . GLU A 1 71 ? 16.277 -4.796 -4.325 1.00 89.62 71 GLU A N 1
ATOM 568 C CA . GLU A 1 71 ? 17.233 -3.686 -4.311 1.00 89.62 71 GLU A CA 1
ATOM 569 C C . GLU A 1 71 ? 16.536 -2.327 -4.157 1.00 89.62 71 GLU A C 1
ATOM 571 O O . GLU A 1 71 ? 16.935 -1.525 -3.312 1.00 89.62 71 GLU A O 1
ATOM 576 N N . ASN A 1 72 ? 15.457 -2.089 -4.910 1.00 87.88 72 ASN A N 1
ATOM 577 C CA . ASN A 1 72 ? 14.832 -0.768 -5.034 1.00 87.88 72 ASN A CA 1
ATOM 578 C C . ASN A 1 72 ? 13.625 -0.531 -4.117 1.00 87.88 72 ASN A C 1
ATOM 580 O O . ASN A 1 72 ? 13.131 0.602 -4.061 1.00 87.88 72 ASN A O 1
ATOM 584 N N . ILE A 1 73 ? 13.133 -1.566 -3.427 1.00 91.50 73 ILE A N 1
ATOM 585 C CA . ILE A 1 73 ? 11.972 -1.471 -2.526 1.00 91.50 73 ILE A CA 1
ATOM 586 C C . ILE A 1 73 ? 12.300 -1.966 -1.112 1.00 91.50 73 ILE A C 1
ATOM 588 O O . ILE A 1 73 ? 11.938 -1.316 -0.130 1.00 91.50 73 ILE A O 1
ATOM 592 N N . ILE A 1 74 ? 12.941 -3.132 -0.992 1.00 88.56 74 ILE A N 1
ATOM 593 C CA . ILE A 1 74 ? 13.149 -3.783 0.311 1.00 88.56 74 ILE A CA 1
ATOM 594 C C . ILE A 1 74 ? 14.442 -3.289 0.970 1.00 88.56 74 ILE A C 1
ATOM 596 O O . ILE A 1 74 ? 14.412 -2.743 2.067 1.00 88.56 74 ILE A O 1
ATOM 600 N N . THR A 1 75 ? 15.583 -3.467 0.307 1.00 87.19 75 THR A N 1
ATOM 601 C CA . THR A 1 75 ? 16.915 -3.260 0.902 1.00 87.19 75 THR A CA 1
ATOM 602 C C . THR A 1 75 ? 17.265 -1.783 1.041 1.00 87.19 75 THR A C 1
ATOM 604 O O . THR A 1 75 ? 17.977 -1.404 1.965 1.00 87.19 75 THR A O 1
ATOM 607 N N . ASN A 1 76 ? 16.749 -0.929 0.155 1.00 88.12 76 ASN A N 1
ATOM 608 C CA . ASN A 1 76 ? 16.959 0.517 0.231 1.00 88.12 76 ASN A CA 1
ATOM 609 C C . ASN A 1 76 ? 16.032 1.235 1.233 1.00 88.12 76 ASN A C 1
ATOM 611 O O . ASN A 1 76 ? 16.055 2.464 1.295 1.00 88.12 76 ASN A O 1
ATOM 615 N N . GLY A 1 77 ? 15.193 0.504 1.977 1.00 89.62 77 GLY A N 1
ATOM 616 C CA . GLY A 1 77 ? 14.285 1.083 2.969 1.00 89.62 77 GLY A CA 1
ATOM 617 C C . GLY A 1 77 ? 13.150 1.918 2.366 1.00 89.62 77 GLY A C 1
ATOM 618 O O . GLY A 1 77 ? 12.540 2.726 3.064 1.00 89.62 77 GLY A O 1
ATOM 619 N N . PHE A 1 78 ? 12.829 1.753 1.078 1.00 94.50 78 PHE A N 1
ATOM 620 C CA . PHE A 1 78 ? 11.782 2.539 0.422 1.00 94.50 78 PHE A CA 1
ATOM 621 C C . PHE A 1 78 ? 10.445 2.489 1.175 1.00 94.50 78 PHE A C 1
ATOM 623 O O . PHE A 1 78 ? 9.840 3.535 1.402 1.00 94.50 78 PHE A O 1
ATOM 630 N N . LEU A 1 79 ? 10.004 1.300 1.604 1.00 94.94 79 LEU A N 1
ATOM 631 C CA . LEU A 1 79 ? 8.744 1.135 2.342 1.00 94.94 79 LEU A CA 1
ATOM 632 C C . LEU A 1 79 ? 8.793 1.735 3.755 1.00 94.94 79 LEU A C 1
ATOM 634 O O . LEU A 1 79 ? 7.763 2.179 4.267 1.00 94.94 79 LEU A O 1
ATOM 638 N N . GLU A 1 80 ? 9.977 1.808 4.369 1.00 94.38 80 GLU A N 1
ATOM 639 C CA . GLU A 1 80 ? 10.162 2.372 5.713 1.00 94.38 80 GLU A CA 1
ATOM 640 C C . GLU A 1 80 ? 9.778 3.853 5.762 1.00 94.38 80 GLU A C 1
ATOM 642 O O . GLU A 1 80 ? 9.272 4.338 6.773 1.00 94.38 80 GLU A O 1
ATOM 647 N N . ASN A 1 81 ? 9.885 4.548 4.626 1.00 95.06 81 ASN A N 1
ATOM 648 C CA . ASN A 1 81 ? 9.454 5.935 4.473 1.00 95.06 81 ASN A CA 1
ATOM 649 C C . ASN A 1 81 ? 7.959 6.170 4.728 1.00 95.06 81 ASN A C 1
ATOM 651 O O . ASN A 1 81 ? 7.568 7.332 4.884 1.00 95.06 81 ASN A O 1
ATOM 655 N N . PHE A 1 82 ? 7.146 5.111 4.734 1.00 96.94 82 PHE A N 1
ATOM 656 C CA . PHE A 1 82 ? 5.698 5.148 4.942 1.00 96.94 82 PHE A CA 1
ATOM 657 C C . PHE A 1 82 ? 5.259 4.504 6.265 1.00 96.94 82 PHE A C 1
ATOM 659 O O . PHE A 1 82 ? 4.075 4.570 6.619 1.00 96.94 82 PHE A O 1
ATOM 666 N N . LEU A 1 83 ? 6.190 3.899 7.009 1.00 96.69 83 LEU A N 1
ATOM 667 C CA . LEU A 1 83 ? 5.911 3.328 8.322 1.00 96.69 83 LEU A CA 1
ATOM 668 C C . LEU A 1 83 ? 5.694 4.427 9.360 1.00 96.69 83 LEU A C 1
ATOM 670 O O . LEU A 1 83 ? 6.274 5.508 9.294 1.00 96.69 83 LEU A O 1
ATOM 674 N N . HIS A 1 84 ? 4.820 4.143 10.325 1.00 96.94 84 HIS A N 1
ATOM 675 C CA . HIS A 1 84 ? 4.485 5.029 11.445 1.00 96.94 84 HIS A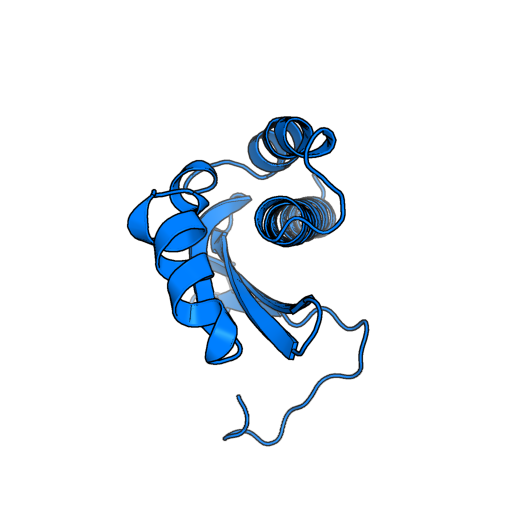 CA 1
ATOM 676 C C . HIS A 1 84 ? 3.923 6.399 11.045 1.00 96.94 84 HIS A C 1
ATOM 678 O O . HIS A 1 84 ? 3.737 7.267 11.898 1.00 96.94 84 HIS A O 1
ATOM 684 N N . LEU A 1 85 ? 3.596 6.595 9.768 1.00 97.44 85 LEU A N 1
ATOM 685 C CA . LEU A 1 85 ? 2.898 7.777 9.298 1.00 97.44 85 LEU A CA 1
ATOM 686 C C . LEU A 1 85 ? 1.398 7.629 9.529 1.00 97.44 85 LEU A C 1
ATOM 688 O O . LEU A 1 85 ? 0.825 6.554 9.359 1.00 97.44 85 LEU A O 1
ATOM 692 N N . LYS A 1 86 ? 0.759 8.742 9.886 1.00 96.00 86 LYS A N 1
ATOM 693 C CA . LYS A 1 86 ? -0.699 8.854 9.887 1.00 96.00 86 LYS A CA 1
ATOM 694 C C . LYS A 1 86 ? -1.213 8.978 8.451 1.00 96.00 86 LYS A C 1
ATOM 696 O O . LYS A 1 86 ? -0.504 9.520 7.603 1.00 96.00 86 LYS A O 1
ATOM 701 N N . THR A 1 87 ? -2.442 8.537 8.187 1.00 93.75 87 THR A N 1
ATOM 702 C CA . THR A 1 87 ? -3.073 8.569 6.852 1.00 93.75 87 THR A CA 1
ATOM 703 C C . THR A 1 87 ? -2.909 9.892 6.093 1.00 93.75 87 THR A C 1
ATOM 705 O O . THR A 1 87 ? -2.543 9.866 4.922 1.00 93.75 87 THR A O 1
ATOM 708 N N . ASP A 1 88 ? -3.085 11.047 6.739 1.00 92.56 88 ASP A N 1
ATOM 709 C CA . ASP A 1 88 ? -2.883 12.357 6.091 1.00 92.56 88 ASP A CA 1
ATOM 710 C C . ASP A 1 88 ? -1.438 12.586 5.631 1.00 92.56 88 ASP A C 1
ATOM 712 O O . ASP A 1 88 ? -1.198 13.085 4.530 1.00 92.56 88 ASP A O 1
ATOM 716 N N . ASN A 1 89 ? -0.467 12.169 6.446 1.00 96.50 89 ASN A N 1
ATOM 717 C CA . ASN A 1 89 ? 0.952 12.302 6.124 1.00 96.50 89 ASN A CA 1
ATOM 718 C C . ASN A 1 89 ? 1.348 11.362 4.986 1.00 96.50 89 ASN A C 1
ATOM 720 O O . ASN A 1 89 ? 2.170 11.735 4.155 1.00 96.50 89 ASN A O 1
ATOM 724 N N . ILE A 1 90 ? 0.737 10.176 4.913 1.00 96.00 90 ILE A N 1
ATOM 725 C CA . ILE A 1 90 ? 0.897 9.267 3.774 1.00 96.00 90 ILE A CA 1
ATOM 726 C C . ILE A 1 90 ? 0.392 9.949 2.505 1.00 96.00 90 ILE A C 1
ATOM 728 O O . ILE A 1 90 ? 1.138 10.054 1.540 1.00 96.00 90 ILE A O 1
ATOM 732 N N . ILE A 1 91 ? -0.839 10.473 2.519 1.00 93.75 91 ILE A N 1
ATOM 733 C CA . ILE A 1 91 ? -1.451 11.123 1.349 1.00 93.75 91 ILE A CA 1
ATOM 734 C C . ILE A 1 91 ? -0.618 12.322 0.881 1.00 93.75 91 ILE A C 1
ATOM 736 O O . ILE A 1 91 ? -0.456 12.520 -0.324 1.00 93.75 91 ILE A O 1
ATOM 740 N N . ALA A 1 92 ? -0.096 13.122 1.814 1.00 94.25 92 ALA A N 1
ATOM 741 C CA . ALA A 1 92 ? 0.779 14.244 1.498 1.00 94.25 92 ALA A CA 1
ATOM 742 C C . ALA A 1 92 ? 2.106 13.774 0.886 1.00 94.25 92 ALA A C 1
ATOM 744 O O . ALA A 1 92 ? 2.473 14.253 -0.186 1.00 94.25 92 ALA A O 1
ATOM 745 N N . LYS A 1 93 ? 2.776 12.803 1.519 1.00 95.12 93 LYS A N 1
ATOM 746 C CA . LYS A 1 93 ? 4.062 12.257 1.067 1.00 95.12 93 LYS A CA 1
ATOM 747 C C . LYS A 1 93 ? 3.961 11.563 -0.288 1.00 95.12 93 LYS A C 1
ATOM 749 O O . LYS A 1 93 ? 4.838 11.717 -1.128 1.00 95.12 93 LYS A O 1
ATOM 754 N N . SER A 1 94 ? 2.861 10.860 -0.555 1.00 92.94 94 SER A N 1
ATOM 755 C CA . SER A 1 94 ? 2.633 10.194 -1.840 1.00 92.94 94 SER A CA 1
ATOM 756 C C . SER A 1 94 ? 2.666 11.152 -3.035 1.00 92.94 94 SER A C 1
ATOM 758 O O . SER A 1 94 ? 2.969 10.707 -4.135 1.00 92.94 94 SER A O 1
ATOM 760 N N . LYS A 1 95 ? 2.412 12.455 -2.839 1.00 90.31 95 LYS A N 1
ATOM 761 C CA . LYS A 1 95 ? 2.494 13.459 -3.915 1.00 90.31 95 LYS A CA 1
ATOM 762 C C . LYS A 1 95 ? 3.914 13.676 -4.438 1.00 90.31 95 LYS A C 1
ATOM 764 O O . LYS A 1 95 ? 4.089 14.154 -5.554 1.00 90.31 95 LYS A O 1
ATOM 769 N N . GLU A 1 96 ? 4.934 13.331 -3.656 1.00 90.00 96 GLU A N 1
ATOM 770 C CA . GLU A 1 96 ? 6.334 13.392 -4.097 1.00 90.00 96 GLU A CA 1
ATOM 771 C C . GLU A 1 96 ? 6.593 12.423 -5.261 1.00 90.00 96 GLU A C 1
ATOM 773 O O . GLU A 1 96 ? 7.421 12.706 -6.124 1.00 90.00 96 GLU A O 1
ATOM 778 N N . TYR A 1 97 ? 5.806 11.346 -5.335 1.00 87.44 97 TYR A N 1
ATOM 779 C CA . TYR A 1 97 ? 5.892 10.296 -6.348 1.00 87.44 97 TYR A CA 1
ATOM 780 C C . TYR A 1 97 ? 4.967 10.522 -7.548 1.00 87.44 97 TYR A C 1
ATOM 782 O O . TYR A 1 97 ? 5.017 9.753 -8.504 1.00 87.44 97 TYR A O 1
ATOM 790 N N . ASP A 1 98 ? 4.171 11.599 -7.554 1.00 81.69 98 ASP A N 1
ATOM 791 C CA . ASP A 1 98 ? 3.374 11.989 -8.728 1.00 81.69 98 ASP A CA 1
ATOM 792 C C . ASP A 1 98 ? 4.279 12.439 -9.901 1.00 81.69 98 ASP A C 1
ATOM 794 O O . ASP A 1 98 ? 3.816 12.576 -11.030 1.00 81.69 98 ASP A O 1
ATOM 798 N N . LYS A 1 99 ? 5.573 12.683 -9.637 1.00 82.56 99 LYS A N 1
ATOM 799 C CA . LYS A 1 99 ? 6.593 13.046 -10.637 1.00 82.56 99 LYS A CA 1
ATOM 800 C C . LYS A 1 99 ? 7.330 11.842 -11.229 1.00 82.56 99 LYS A C 1
ATOM 802 O O . LYS A 1 99 ? 8.044 12.010 -12.215 1.00 82.56 99 LYS A O 1
ATOM 807 N N . GLU A 1 100 ? 7.199 10.669 -10.614 1.00 82.62 100 GLU A N 1
ATOM 808 C CA . GLU A 1 100 ? 7.798 9.436 -11.120 1.00 82.62 100 GLU A CA 1
ATOM 809 C C . GLU A 1 100 ? 7.047 8.948 -12.368 1.00 82.62 100 GLU A C 1
ATOM 811 O O . GLU A 1 100 ? 5.845 9.207 -12.492 1.00 82.62 100 GLU A O 1
ATOM 816 N N . PRO A 1 101 ? 7.707 8.209 -13.281 1.00 85.12 101 PRO A N 1
ATOM 817 C CA . PRO A 1 101 ? 7.026 7.568 -14.400 1.00 85.12 101 PRO A CA 1
ATOM 818 C C . PRO A 1 101 ? 5.825 6.751 -13.916 1.00 85.12 101 PRO A C 1
ATOM 820 O O . PRO A 1 101 ? 5.919 6.030 -12.921 1.00 85.12 101 PRO A O 1
ATOM 823 N N . GLU A 1 102 ? 4.690 6.840 -14.612 1.00 75.00 102 GLU A N 1
ATOM 824 C CA . GLU A 1 102 ? 3.460 6.165 -14.174 1.00 75.00 102 GLU A CA 1
ATOM 825 C C . GLU A 1 102 ? 3.596 4.639 -14.102 1.00 75.00 102 GLU A C 1
ATOM 827 O O . GLU A 1 102 ? 2.870 4.004 -13.334 1.00 75.00 102 GLU A O 1
ATOM 832 N N . ASP A 1 103 ? 4.529 4.073 -14.870 1.00 79.19 103 ASP A N 1
ATOM 833 C CA . ASP A 1 103 ? 4.870 2.653 -14.906 1.00 79.19 103 ASP A CA 1
ATOM 834 C C . ASP A 1 103 ? 6.065 2.290 -14.004 1.00 79.19 103 ASP A C 1
ATOM 836 O O . ASP A 1 103 ? 6.565 1.167 -14.073 1.00 79.19 103 ASP A O 1
ATOM 840 N N . SER A 1 104 ? 6.538 3.210 -13.159 1.00 88.25 104 SER A N 1
ATOM 841 C CA . SER A 1 104 ? 7.513 2.913 -12.109 1.00 88.25 104 SER A CA 1
ATOM 842 C C . SER A 1 104 ? 6.877 2.024 -11.044 1.00 88.25 104 SER A C 1
ATOM 844 O O . SER A 1 104 ? 5.799 2.326 -10.525 1.00 88.25 104 SER A O 1
ATOM 846 N N . ILE A 1 105 ? 7.575 0.956 -10.645 1.00 88.06 105 ILE A N 1
ATOM 847 C CA . ILE A 1 105 ? 7.099 0.086 -9.566 1.00 88.06 105 ILE A CA 1
ATOM 848 C C . ILE A 1 105 ? 6.924 0.847 -8.242 1.00 88.06 105 ILE A C 1
ATOM 850 O O . ILE A 1 105 ? 5.983 0.589 -7.493 1.00 88.06 105 ILE A O 1
ATOM 854 N N . GLN A 1 106 ? 7.777 1.841 -7.982 1.00 91.75 106 GLN A N 1
ATOM 855 C CA . GLN A 1 106 ? 7.645 2.711 -6.815 1.00 91.75 106 GLN A CA 1
ATOM 856 C C . GLN A 1 106 ? 6.364 3.545 -6.897 1.00 91.75 106 GLN A C 1
ATOM 858 O O . GLN A 1 106 ? 5.608 3.583 -5.928 1.00 91.75 106 GLN A O 1
ATOM 863 N N . SER A 1 107 ? 6.079 4.152 -8.056 1.00 90.50 107 SER A N 1
ATOM 864 C CA . SER A 1 107 ? 4.848 4.928 -8.265 1.00 90.50 107 SER A CA 1
ATOM 865 C C . SER A 1 107 ? 3.600 4.062 -8.060 1.00 90.50 107 SER A C 1
ATOM 867 O O . SER A 1 107 ? 2.679 4.454 -7.342 1.00 90.50 107 SER A O 1
ATOM 869 N N . LEU A 1 108 ? 3.593 2.840 -8.604 1.00 90.25 108 LEU A N 1
ATOM 870 C CA . LEU A 1 108 ? 2.481 1.898 -8.451 1.00 90.25 108 LEU A CA 1
ATOM 871 C C . LEU A 1 108 ? 2.263 1.474 -6.990 1.00 90.25 108 LEU A C 1
ATOM 873 O O . LEU A 1 108 ? 1.136 1.531 -6.496 1.00 90.25 108 LEU A O 1
ATOM 877 N N . ILE A 1 109 ? 3.328 1.120 -6.266 1.00 93.19 109 ILE A N 1
ATOM 878 C CA . ILE A 1 109 ? 3.236 0.785 -4.835 1.00 93.19 109 ILE A CA 1
ATOM 879 C C . ILE A 1 109 ? 2.719 1.984 -4.028 1.00 93.19 109 ILE A C 1
ATOM 881 O O . ILE A 1 109 ? 1.845 1.830 -3.171 1.00 93.19 109 ILE A O 1
ATOM 885 N N . VAL A 1 110 ? 3.209 3.193 -4.314 1.00 94.31 110 VAL A N 1
ATOM 886 C CA . VAL A 1 110 ? 2.787 4.413 -3.607 1.00 94.31 110 VAL A CA 1
ATOM 887 C C . VAL A 1 110 ? 1.321 4.739 -3.875 1.00 94.31 110 VAL A C 1
ATOM 889 O O . VAL A 1 110 ? 0.625 5.166 -2.949 1.00 94.31 110 VAL A O 1
ATOM 892 N N . LYS A 1 111 ? 0.821 4.497 -5.092 1.00 91.75 111 LYS A N 1
ATOM 893 C CA . LYS A 1 111 ? -0.605 4.640 -5.422 1.00 91.75 111 LYS A CA 1
ATOM 894 C C . LYS A 1 111 ? -1.476 3.728 -4.552 1.00 91.75 111 LYS A C 1
ATOM 896 O O . LYS A 1 111 ? -2.474 4.203 -4.008 1.00 91.75 111 LYS A O 1
ATOM 901 N N . GLU A 1 112 ? -1.078 2.476 -4.327 1.00 91.94 112 GLU A N 1
ATOM 902 C CA . GLU A 1 112 ? -1.823 1.560 -3.447 1.00 91.94 112 GLU A CA 1
ATOM 903 C C . GLU A 1 112 ? -1.744 1.951 -1.960 1.00 91.94 112 GLU A C 1
ATOM 905 O O . GLU A 1 112 ? -2.751 1.905 -1.241 1.00 91.94 112 GLU A O 1
ATOM 910 N N . ILE A 1 113 ? -0.576 2.403 -1.490 1.00 94.69 113 ILE A N 1
ATOM 911 C CA . ILE A 1 113 ? -0.408 2.921 -0.121 1.00 94.69 113 ILE A CA 1
ATOM 912 C C . ILE A 1 113 ? -1.287 4.163 0.104 1.00 94.69 113 ILE A C 1
ATOM 914 O O . ILE A 1 113 ? -1.982 4.268 1.117 1.00 94.69 113 ILE A O 1
ATOM 918 N N . LYS A 1 114 ? -1.332 5.081 -0.865 1.00 93.69 114 LYS A N 1
ATOM 919 C CA . LYS A 1 114 ? -2.218 6.254 -0.841 1.00 93.69 114 LYS A CA 1
ATOM 920 C C . LYS A 1 114 ? -3.692 5.846 -0.847 1.00 93.69 114 LYS A C 1
ATOM 922 O O . LYS A 1 114 ? -4.472 6.371 -0.055 1.00 93.69 114 LYS A O 1
ATOM 927 N N . GLY A 1 115 ? -4.075 4.917 -1.723 1.00 90.88 115 GLY A N 1
ATOM 928 C CA . GLY A 1 115 ? -5.454 4.447 -1.855 1.00 90.88 115 GLY A CA 1
ATOM 929 C C . GLY A 1 115 ? -5.985 3.825 -0.563 1.00 90.88 115 GLY A C 1
ATOM 930 O O . GLY A 1 115 ? -7.063 4.192 -0.096 1.00 90.88 115 GLY A O 1
ATOM 931 N N . SER A 1 116 ? -5.204 2.947 0.067 1.00 92.00 116 SER A N 1
ATOM 932 C CA . SER A 1 116 ? -5.581 2.340 1.352 1.00 92.00 116 SER A CA 1
ATOM 933 C C . SER A 1 116 ? -5.658 3.361 2.495 1.00 92.00 116 SER A C 1
ATOM 935 O O . SER A 1 116 ? -6.605 3.315 3.282 1.00 92.00 116 SER A O 1
ATOM 937 N N . ALA A 1 117 ? -4.758 4.350 2.543 1.00 92.12 117 ALA A N 1
ATOM 938 C CA . ALA A 1 117 ? -4.843 5.448 3.509 1.00 92.12 117 ALA A CA 1
ATOM 939 C C . ALA A 1 117 ? -6.131 6.282 3.352 1.00 92.12 117 ALA A C 1
ATOM 941 O O . ALA A 1 117 ? -6.754 6.644 4.353 1.00 92.12 117 ALA A O 1
ATOM 942 N N . ILE A 1 118 ? -6.561 6.552 2.113 1.00 89.62 118 ILE A N 1
ATOM 943 C CA . ILE A 1 118 ? -7.831 7.242 1.828 1.00 89.62 118 ILE A CA 1
ATOM 944 C C . ILE A 1 118 ? -9.022 6.407 2.317 1.00 89.62 118 ILE A C 1
ATOM 946 O O . ILE A 1 118 ? -9.906 6.943 2.985 1.00 89.62 118 ILE A O 1
ATOM 950 N N . LEU A 1 119 ? -9.033 5.099 2.043 1.00 87.31 119 LEU A N 1
ATOM 951 C CA . LEU A 1 119 ? -10.103 4.208 2.507 1.00 87.31 119 LEU A CA 1
ATOM 952 C C . LEU A 1 119 ? -10.204 4.175 4.036 1.00 87.31 119 LEU A C 1
ATOM 954 O O . LEU A 1 119 ? -11.307 4.237 4.576 1.00 87.31 119 LEU A O 1
ATOM 958 N N . ILE A 1 120 ? -9.070 4.133 4.741 1.00 87.69 120 ILE A N 1
ATOM 959 C CA . ILE A 1 120 ? -9.051 4.197 6.209 1.00 87.69 120 ILE A CA 1
ATOM 960 C C . ILE A 1 120 ? -9.678 5.492 6.720 1.00 87.69 120 ILE A C 1
ATOM 962 O O . ILE A 1 120 ? -10.495 5.427 7.638 1.00 87.69 120 ILE A O 1
ATOM 966 N N . LYS A 1 121 ? -9.356 6.646 6.122 1.00 83.19 121 LYS A N 1
ATOM 967 C CA . LYS A 1 121 ? -9.985 7.919 6.509 1.00 83.19 121 LYS A CA 1
ATOM 968 C C . LYS A 1 121 ? -11.503 7.869 6.368 1.00 83.19 121 LYS A C 1
ATOM 970 O O . LYS A 1 121 ? -12.212 8.179 7.322 1.00 83.19 121 LYS A O 1
ATOM 975 N N . ILE A 1 122 ? -11.984 7.391 5.218 1.00 79.56 122 ILE A N 1
ATOM 976 C CA . ILE A 1 122 ? -13.420 7.261 4.942 1.00 79.56 122 ILE A CA 1
ATOM 977 C C . ILE A 1 122 ? -14.090 6.354 5.985 1.00 79.56 122 ILE A C 1
ATOM 979 O O . ILE A 1 122 ? -15.116 6.726 6.549 1.00 79.56 122 ILE A O 1
ATOM 983 N N . PHE A 1 123 ? -13.503 5.193 6.295 1.00 72.25 123 PHE A N 1
ATOM 984 C CA . PHE A 1 123 ? -14.079 4.255 7.267 1.00 72.25 123 PHE A CA 1
ATOM 985 C C . PHE A 1 123 ? -14.015 4.733 8.720 1.00 72.25 123 PHE A C 1
ATOM 987 O O . PHE A 1 123 ? -14.849 4.326 9.527 1.00 72.25 123 PHE A O 1
ATOM 994 N N . GLN A 1 124 ? -13.050 5.583 9.065 1.00 72.06 124 GLN A N 1
ATOM 995 C CA . GLN A 1 124 ? -12.939 6.179 10.397 1.00 72.06 124 GLN A CA 1
ATOM 996 C C . GLN A 1 124 ? -13.805 7.439 10.567 1.00 72.06 124 GLN A C 1
ATOM 998 O O . GLN A 1 124 ? -13.910 7.940 11.685 1.00 72.06 124 GLN A O 1
ATOM 1003 N N . GLY A 1 125 ? -14.444 7.932 9.498 1.00 57.47 125 GLY A N 1
ATOM 1004 C CA . GLY A 1 125 ? -15.245 9.158 9.527 1.00 57.47 125 GLY A CA 1
ATOM 1005 C C . GLY A 1 125 ? -14.406 10.434 9.673 1.00 57.47 125 GLY A C 1
ATOM 1006 O O . GLY A 1 125 ? -14.877 11.390 10.290 1.00 57.47 125 GLY A O 1
ATOM 1007 N N . LEU A 1 126 ? -13.170 10.424 9.152 1.00 45.44 126 LEU A N 1
ATOM 1008 C CA . LEU A 1 126 ? -12.202 11.533 9.185 1.00 45.44 126 LEU A CA 1
ATOM 1009 C C . LEU A 1 126 ? -12.109 12.293 7.858 1.00 45.44 126 LEU A C 1
ATOM 1011 O O . LEU A 1 126 ? -12.050 11.634 6.795 1.00 45.44 126 LEU A O 1
#